Protein AF-A0A1N7SNU1-F1 (afdb_monomer_lite)

Sequence (64 aa):
MDRAPHRHFCVSMFAASSSTVSKIGEGSIGLNAHVAAVDQSTHRMYFPLKSVDGHSVSRVIVPR

Organism: NCBI:txid1701573

Secondary structure (DSSP, 8-state):
---------EEEEEEE-SS-EEEEEEEE--TT----EE-TTT--EEEEEEEETTEEEEEEE---

Structure (mmCIF, N/CA/C/O backbone):
data_AF-A0A1N7SNU1-F1
#
_entry.id   AF-A0A1N7SNU1-F1
#
loop_
_atom_site.group_PDB
_atom_site.id
_atom_site.type_symbol
_atom_site.label_atom_id
_atom_site.label_alt_id
_atom_site.label_comp_id
_atom_site.label_asym_id
_atom_site.label_entity_id
_atom_site.label_seq_id
_atom_site.pdbx_PDB_ins_code
_atom_site.Cartn_x
_atom_site.Cartn_y
_atom_site.Cartn_z
_atom_site.occupancy
_atom_site.B_iso_or_equiv
_atom_site.auth_seq_id
_atom_site.auth_comp_id
_atom_site.auth_asym_id
_atom_site.auth_atom_id
_atom_site.pdbx_PDB_model_num
ATOM 1 N N . MET A 1 1 ? 33.535 4.814 -0.831 1.00 39.47 1 MET A N 1
ATOM 2 C CA . MET A 1 1 ? 32.209 5.337 -1.223 1.00 39.47 1 MET A CA 1
ATOM 3 C C . MET A 1 1 ? 31.183 4.669 -0.333 1.00 39.47 1 MET A C 1
ATOM 5 O O . MET A 1 1 ? 30.868 3.507 -0.545 1.00 39.47 1 MET A O 1
ATOM 9 N N . ASP A 1 2 ? 30.780 5.369 0.720 1.00 41.34 2 ASP A N 1
ATOM 10 C CA . ASP A 1 2 ? 29.790 4.904 1.687 1.00 41.34 2 ASP A CA 1
ATOM 11 C C . ASP A 1 2 ? 28.403 4.896 1.019 1.00 41.34 2 ASP A C 1
ATOM 13 O O . ASP A 1 2 ? 27.956 5.922 0.497 1.00 41.34 2 ASP A O 1
ATOM 17 N N . ARG A 1 3 ? 27.757 3.727 0.920 1.00 48.97 3 ARG A N 1
ATOM 18 C CA . ARG A 1 3 ? 26.384 3.636 0.403 1.00 48.97 3 ARG A CA 1
ATOM 19 C C . ARG A 1 3 ? 25.468 4.164 1.500 1.00 48.97 3 ARG A C 1
ATOM 21 O O . ARG A 1 3 ? 25.276 3.487 2.503 1.00 48.97 3 ARG A O 1
ATOM 28 N N . ALA A 1 4 ? 24.875 5.337 1.279 1.00 50.09 4 ALA A N 1
ATOM 29 C CA . ALA A 1 4 ? 23.818 5.857 2.140 1.00 50.09 4 ALA A CA 1
ATOM 30 C C . ALA A 1 4 ? 22.766 4.758 2.423 1.00 50.09 4 ALA A C 1
ATOM 32 O O . ALA A 1 4 ? 22.401 4.027 1.494 1.00 50.09 4 ALA A O 1
ATOM 33 N N . PRO A 1 5 ? 22.276 4.622 3.669 1.00 53.00 5 PRO A N 1
ATOM 34 C CA . PRO A 1 5 ? 21.342 3.564 4.028 1.00 53.00 5 PRO A CA 1
ATOM 35 C C . PRO A 1 5 ? 20.104 3.651 3.133 1.00 53.00 5 PRO A C 1
ATOM 37 O O . PRO A 1 5 ? 19.499 4.718 2.993 1.00 53.00 5 PRO A O 1
ATOM 40 N N . HIS A 1 6 ? 19.746 2.534 2.493 1.00 57.81 6 HIS A N 1
ATOM 41 C CA . HIS A 1 6 ? 18.544 2.434 1.671 1.00 57.81 6 HIS A CA 1
ATOM 42 C C . HIS A 1 6 ? 17.345 2.888 2.510 1.00 57.81 6 HIS A C 1
ATOM 44 O O . HIS A 1 6 ? 16.985 2.234 3.483 1.00 57.81 6 HIS A O 1
ATOM 50 N N . ARG A 1 7 ? 16.734 4.032 2.183 1.00 57.75 7 ARG A N 1
ATOM 51 C CA . ARG A 1 7 ? 15.506 4.457 2.862 1.00 57.75 7 ARG A CA 1
ATOM 52 C C . ARG A 1 7 ? 14.386 3.517 2.426 1.00 57.75 7 ARG A C 1
ATOM 54 O O . ARG A 1 7 ? 13.992 3.506 1.261 1.00 57.75 7 ARG A O 1
ATOM 61 N N . HIS A 1 8 ? 13.906 2.702 3.358 1.00 63.88 8 HIS A N 1
ATOM 62 C CA . HIS A 1 8 ? 12.746 1.850 3.147 1.00 63.88 8 HIS A CA 1
ATOM 63 C C . HIS A 1 8 ? 11.495 2.736 3.179 1.00 63.88 8 HIS A C 1
ATOM 65 O O . HIS A 1 8 ? 11.116 3.238 4.234 1.00 63.88 8 HIS A O 1
ATOM 7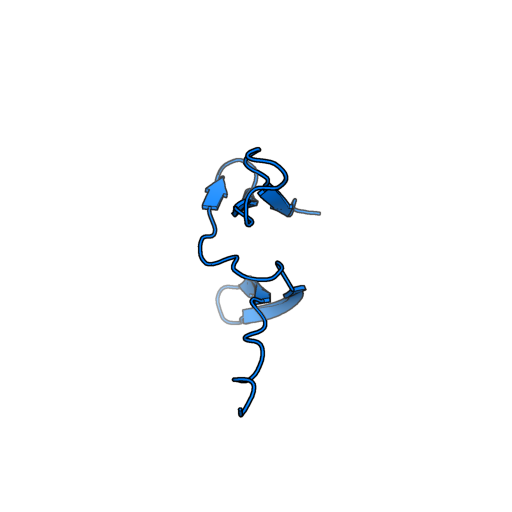1 N N . PHE A 1 9 ? 10.863 2.951 2.023 1.00 69.62 9 PHE A N 1
ATOM 72 C CA . PHE A 1 9 ? 9.551 3.594 1.969 1.00 69.62 9 PHE A CA 1
ATOM 73 C C . PHE A 1 9 ? 8.501 2.576 2.400 1.00 69.62 9 PHE A C 1
ATOM 75 O O . PHE A 1 9 ? 8.385 1.488 1.820 1.00 69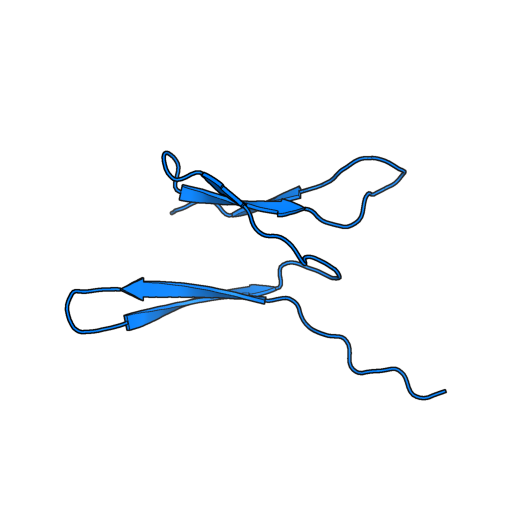.62 9 PHE A O 1
ATOM 82 N N . CYS A 1 10 ? 7.775 2.924 3.451 1.00 76.00 10 CYS A N 1
ATOM 83 C CA . CYS A 1 10 ? 6.872 2.031 4.144 1.00 76.00 10 CYS A CA 1
ATOM 84 C C . CYS A 1 10 ? 5.543 2.734 4.411 1.00 76.00 10 CYS A C 1
ATOM 86 O O . CYS A 1 10 ? 5.522 3.924 4.725 1.00 76.00 10 CYS A O 1
ATOM 88 N N . VAL A 1 11 ? 4.448 1.986 4.310 1.00 76.62 11 VAL A N 1
ATOM 89 C CA . VAL A 1 11 ? 3.120 2.422 4.745 1.00 76.62 11 VAL A CA 1
ATOM 90 C C . VAL A 1 11 ? 2.723 1.588 5.942 1.00 76.62 11 VAL A C 1
ATOM 92 O O . VAL A 1 11 ? 2.754 0.362 5.882 1.00 76.62 11 VAL A O 1
ATOM 95 N N . SER A 1 12 ? 2.318 2.262 7.013 1.00 80.50 12 SER A N 1
ATOM 96 C CA . SER A 1 12 ? 1.651 1.644 8.153 1.00 80.50 12 SER A CA 1
ATOM 97 C C . SER A 1 12 ? 0.160 1.950 8.096 1.00 80.50 12 SER A C 1
ATOM 99 O O . SER A 1 12 ? -0.237 3.088 7.854 1.00 80.50 12 SER A O 1
ATOM 101 N N . MET A 1 13 ? -0.657 0.934 8.336 1.00 81.50 13 MET A N 1
ATOM 102 C CA . MET A 1 13 ? -2.107 1.046 8.429 1.00 81.50 13 MET A CA 1
ATOM 103 C C . MET A 1 13 ? -2.517 0.956 9.894 1.00 81.50 13 MET A C 1
ATOM 105 O O . MET A 1 13 ? -2.045 0.078 10.622 1.00 81.50 13 MET A O 1
ATOM 109 N N . PHE A 1 14 ? -3.424 1.833 10.311 1.00 85.81 14 PHE A N 1
ATOM 110 C CA . PHE A 1 14 ? -3.956 1.857 11.667 1.00 85.81 14 PHE A CA 1
ATOM 111 C C . PHE A 1 14 ? -5.483 1.812 11.637 1.00 85.81 14 PHE A C 1
ATOM 113 O O . PHE A 1 14 ? -6.102 2.502 10.829 1.00 85.81 14 PHE A O 1
ATOM 120 N N . ALA A 1 15 ? -6.079 1.022 12.528 1.00 81.81 15 ALA A N 1
ATOM 121 C CA . ALA A 1 15 ? -7.488 1.143 12.869 1.00 81.81 15 ALA A CA 1
ATOM 122 C C . ALA A 1 15 ? -7.613 2.168 13.998 1.00 81.81 15 ALA A C 1
ATOM 124 O O . ALA A 1 15 ? -7.003 2.009 15.057 1.00 81.81 15 ALA A O 1
ATOM 125 N N . ALA A 1 16 ? -8.386 3.224 13.763 1.00 88.94 16 ALA A N 1
ATOM 126 C CA . ALA A 1 16 ? -8.686 4.236 14.765 1.00 88.94 16 ALA A CA 1
ATOM 127 C C . ALA A 1 16 ? -10.110 4.037 15.302 1.00 88.94 16 ALA A C 1
ATOM 129 O O . ALA A 1 16 ? -11.046 3.815 14.536 1.00 88.94 16 ALA A O 1
ATOM 130 N N . SER A 1 17 ? -10.260 4.130 16.618 1.00 88.25 17 SER A N 1
ATOM 131 C CA . SER A 1 17 ? -11.534 4.247 17.327 1.00 88.25 17 SER A CA 1
ATOM 132 C C . SER A 1 17 ? -11.608 5.609 18.029 1.00 88.25 17 SER A C 1
ATOM 134 O O . SER A 1 17 ? -10.698 6.429 17.907 1.00 88.25 17 SER A O 1
ATOM 136 N N . SER A 1 18 ? -12.678 5.868 18.782 1.00 88.75 18 SER A N 1
ATOM 137 C CA . SER A 1 18 ? -12.853 7.133 19.509 1.00 88.75 18 SER A CA 1
ATOM 138 C C . SER A 1 18 ? -11.776 7.404 20.567 1.00 88.75 18 SER A C 1
ATOM 140 O O . SER A 1 18 ? -11.556 8.562 20.911 1.00 88.75 18 SER A O 1
ATOM 142 N N . SER A 1 19 ? -11.105 6.371 21.086 1.00 92.56 19 SER A N 1
ATOM 143 C CA . SER A 1 19 ? -10.113 6.511 22.163 1.00 92.56 19 SER A CA 1
ATOM 144 C C . SER A 1 19 ? -8.816 5.737 21.938 1.00 92.56 19 SER A C 1
ATOM 146 O O . SER A 1 19 ? -7.869 5.904 22.706 1.00 92.56 19 SER A O 1
ATOM 148 N N . THR A 1 20 ? -8.741 4.892 20.907 1.00 92.94 20 THR A N 1
ATOM 149 C CA . THR A 1 20 ? -7.568 4.049 20.656 1.00 92.94 20 THR A CA 1
ATOM 150 C C . THR A 1 20 ? -7.184 4.023 19.187 1.00 92.94 20 THR A C 1
ATOM 152 O O . THR A 1 20 ? -8.025 4.128 18.297 1.00 92.94 20 THR A O 1
ATOM 155 N N . VAL A 1 21 ? -5.890 3.845 18.935 1.00 92.38 21 VAL A N 1
ATOM 156 C CA . VAL A 1 21 ? -5.340 3.605 17.602 1.00 92.38 21 VAL A CA 1
ATOM 157 C C . VAL A 1 21 ? -4.492 2.344 17.685 1.00 92.38 21 VAL A C 1
ATOM 159 O O . VAL A 1 21 ? -3.572 2.269 18.499 1.00 92.38 21 VAL A O 1
ATOM 162 N N . SER A 1 22 ? -4.800 1.344 16.864 1.00 91.31 22 SER A N 1
ATOM 163 C CA . SER A 1 22 ? -4.044 0.093 16.787 1.00 91.31 22 SER A CA 1
ATOM 164 C C . SER A 1 22 ? -3.445 -0.076 15.397 1.00 91.31 22 SER A C 1
ATOM 166 O O . SER A 1 22 ? -4.095 0.171 14.382 1.00 91.31 22 SER A O 1
ATOM 168 N N . LYS A 1 23 ? -2.172 -0.478 15.326 1.00 89.00 23 LYS A N 1
ATOM 169 C CA . LYS A 1 23 ? -1.531 -0.798 14.048 1.00 89.00 23 LYS A CA 1
ATOM 170 C C . LYS A 1 23 ? -2.088 -2.123 13.545 1.00 89.00 23 LYS A C 1
ATOM 172 O O . LYS A 1 23 ? -2.003 -3.126 14.246 1.00 89.00 23 LYS A O 1
ATOM 177 N N . ILE A 1 24 ? -2.632 -2.121 12.336 1.00 88.62 24 ILE A N 1
ATOM 178 C CA . ILE A 1 24 ? -3.273 -3.295 11.725 1.00 88.62 24 ILE A CA 1
ATOM 179 C C . ILE A 1 24 ? -2.500 -3.839 10.523 1.00 88.62 24 ILE A C 1
ATOM 181 O O . ILE A 1 24 ? -2.809 -4.919 10.031 1.00 88.62 24 ILE A O 1
ATOM 185 N N . GLY A 1 25 ? -1.485 -3.117 10.044 1.00 81.06 25 GLY A N 1
ATOM 186 C CA . GLY A 1 25 ? -0.655 -3.583 8.943 1.00 81.06 25 GLY A CA 1
ATOM 187 C C . GLY A 1 25 ? 0.537 -2.682 8.662 1.00 81.06 25 GLY A C 1
ATOM 188 O O . GLY A 1 25 ? 0.578 -1.519 9.065 1.00 81.06 25 GLY A O 1
ATOM 189 N N . GLU A 1 26 ? 1.514 -3.238 7.958 1.00 86.44 26 GLU A N 1
ATOM 190 C CA . GLU A 1 26 ? 2.663 -2.519 7.426 1.00 86.44 26 GLU A CA 1
ATOM 191 C C . GLU A 1 26 ? 3.104 -3.155 6.105 1.00 86.44 26 GLU A C 1
ATOM 193 O O . GLU A 1 26 ? 3.044 -4.376 5.957 1.00 86.44 26 GLU A O 1
ATOM 198 N N . GLY A 1 27 ? 3.564 -2.348 5.150 1.00 78.88 27 GLY A N 1
ATOM 199 C CA . GLY A 1 27 ? 4.139 -2.859 3.911 1.00 78.88 27 GLY A CA 1
ATOM 200 C C . GLY A 1 27 ? 5.145 -1.909 3.276 1.00 78.88 27 GLY A C 1
ATOM 201 O O . GLY A 1 27 ? 4.932 -0.697 3.214 1.00 78.88 27 GLY A O 1
ATOM 202 N N . SER A 1 28 ? 6.233 -2.472 2.740 1.00 81.00 28 SER A N 1
ATOM 203 C CA . SER A 1 28 ? 7.149 -1.716 1.885 1.00 81.00 28 SER A CA 1
ATOM 204 C C . SER A 1 28 ? 6.490 -1.422 0.538 1.00 81.00 28 SER A C 1
ATOM 206 O O . SER A 1 28 ? 6.040 -2.327 -0.173 1.00 81.00 28 SER A O 1
ATOM 208 N N . ILE A 1 29 ? 6.464 -0.146 0.167 1.00 74.56 29 ILE A N 1
ATOM 209 C CA . ILE A 1 29 ? 5.845 0.324 -1.080 1.00 74.56 29 ILE A CA 1
ATOM 210 C C . ILE A 1 29 ? 6.840 0.453 -2.239 1.00 74.56 29 ILE A C 1
ATOM 212 O O . ILE A 1 29 ? 6.439 0.752 -3.357 1.00 74.56 29 ILE A O 1
ATOM 216 N N . GLY A 1 30 ? 8.111 0.113 -2.011 1.00 69.25 30 GLY A N 1
ATOM 217 C CA . GLY A 1 30 ? 9.158 0.101 -3.032 1.00 69.25 30 GLY A CA 1
ATOM 218 C C . GLY A 1 30 ? 10.018 1.364 -3.041 1.00 69.25 30 GLY A C 1
ATOM 219 O O . GLY A 1 30 ? 9.705 2.378 -2.418 1.00 69.25 30 GLY A O 1
ATOM 220 N N . LEU A 1 31 ? 11.159 1.281 -3.727 1.00 70.38 31 LEU A N 1
ATOM 221 C CA . LEU A 1 31 ? 12.118 2.377 -3.789 1.00 70.38 31 LEU A CA 1
ATOM 222 C C . LEU A 1 31 ? 11.500 3.587 -4.505 1.00 70.38 31 LEU A C 1
ATOM 224 O O . LEU A 1 31 ? 10.931 3.453 -5.587 1.00 70.38 31 LEU A O 1
ATOM 228 N N . ASN A 1 32 ? 11.680 4.769 -3.921 1.00 67.50 32 ASN A N 1
ATOM 229 C CA . ASN A 1 32 ? 11.228 6.059 -4.444 1.00 67.50 32 ASN A CA 1
ATOM 230 C C . ASN A 1 32 ? 9.713 6.304 -4.457 1.00 67.50 32 ASN A C 1
ATOM 232 O O . ASN A 1 32 ? 9.279 7.261 -5.099 1.00 67.50 32 ASN A O 1
ATOM 236 N N . ALA A 1 33 ? 8.914 5.523 -3.732 1.00 69.50 33 ALA A N 1
ATOM 237 C CA . ALA A 1 33 ? 7.505 5.842 -3.542 1.00 69.50 33 ALA A CA 1
ATOM 238 C C . ALA A 1 33 ? 7.366 7.018 -2.549 1.00 69.50 33 ALA A C 1
ATOM 240 O O . ALA A 1 33 ? 7.223 6.830 -1.344 1.00 69.50 33 ALA A O 1
ATOM 241 N N . HIS A 1 34 ? 7.494 8.243 -3.067 1.00 70.94 34 HIS A N 1
ATOM 242 C CA . HIS A 1 34 ? 7.456 9.491 -2.288 1.00 70.94 34 HIS A CA 1
ATOM 243 C C . HIS A 1 34 ? 6.047 10.091 -2.183 1.00 70.94 34 HIS A C 1
ATOM 245 O O . HIS A 1 34 ? 5.825 10.990 -1.377 1.00 70.94 34 HIS A O 1
ATOM 251 N N . VAL A 1 35 ? 5.104 9.617 -3.002 1.00 69.81 35 VAL A N 1
ATOM 252 C CA . VAL A 1 35 ? 3.739 10.147 -3.099 1.00 69.81 35 VAL A CA 1
ATOM 253 C C . VAL A 1 35 ? 2.744 9.013 -2.874 1.00 69.81 35 VAL A C 1
ATOM 255 O O . VAL A 1 35 ? 2.924 7.910 -3.391 1.00 69.81 35 VAL A O 1
ATOM 258 N N . ALA A 1 36 ? 1.691 9.301 -2.115 1.00 79.44 36 ALA A N 1
ATOM 259 C CA . ALA A 1 36 ? 0.538 8.431 -1.934 1.00 79.44 36 ALA A CA 1
ATOM 260 C C . ALA A 1 36 ? -0.735 9.221 -2.255 1.00 79.44 36 ALA A C 1
ATOM 262 O O . ALA A 1 36 ? -0.883 10.358 -1.807 1.00 79.44 36 ALA A O 1
ATOM 263 N N . ALA A 1 37 ? -1.648 8.622 -3.015 1.00 79.62 37 ALA A N 1
ATOM 264 C CA . ALA A 1 37 ? -2.984 9.159 -3.260 1.00 79.62 37 ALA A CA 1
ATOM 265 C C . ALA A 1 37 ? -4.035 8.178 -2.734 1.00 79.62 37 ALA A C 1
ATOM 267 O O . ALA A 1 37 ? -3.870 6.967 -2.874 1.00 79.62 37 ALA A O 1
ATOM 268 N N . VAL A 1 38 ? -5.112 8.692 -2.141 1.00 83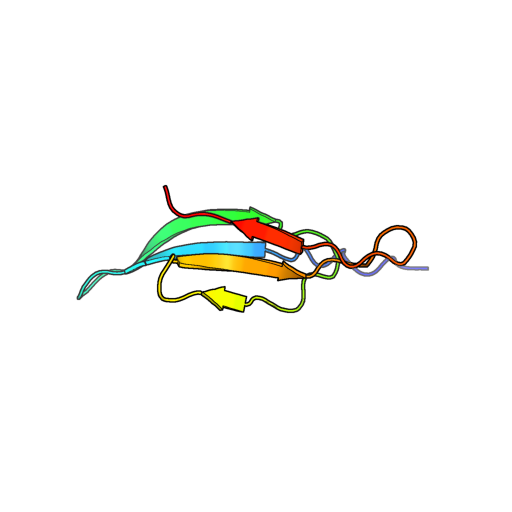.00 38 VAL A N 1
ATOM 269 C CA . VAL A 1 38 ? -6.207 7.876 -1.603 1.00 83.00 38 VAL A CA 1
ATOM 270 C C . VAL A 1 38 ? -7.506 8.290 -2.273 1.00 83.00 38 VAL A C 1
ATOM 272 O O . VAL A 1 38 ? -7.874 9.462 -2.242 1.00 83.00 38 VAL A O 1
ATOM 275 N N . ASP A 1 39 ? -8.207 7.326 -2.859 1.00 83.94 39 ASP A N 1
ATOM 276 C CA . ASP A 1 39 ? -9.592 7.515 -3.280 1.00 83.94 39 ASP A CA 1
ATOM 277 C C . ASP A 1 39 ? -10.502 7.284 -2.073 1.00 83.94 39 ASP A C 1
ATOM 279 O O . ASP A 1 39 ? -10.602 6.168 -1.569 1.00 83.94 39 ASP A O 1
ATOM 283 N N . GLN A 1 40 ? -11.162 8.340 -1.600 1.00 80.38 40 GLN A N 1
ATOM 284 C CA . GLN A 1 40 ? -12.015 8.279 -0.411 1.00 80.38 40 GLN A CA 1
ATOM 285 C C . GLN A 1 40 ? -13.287 7.446 -0.615 1.00 80.38 40 GLN A C 1
ATOM 287 O O . GLN A 1 40 ? -13.829 6.926 0.355 1.00 80.38 40 GLN A O 1
ATOM 292 N N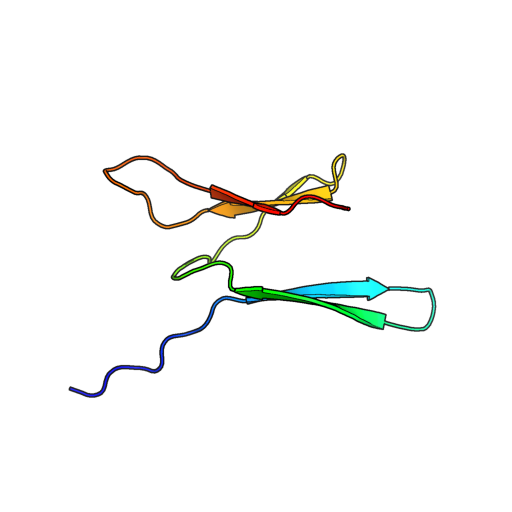 . SER A 1 41 ? -13.765 7.295 -1.853 1.00 88.50 41 SER A N 1
ATOM 293 C CA . SER A 1 41 ? -14.985 6.530 -2.134 1.00 88.50 41 SER A CA 1
ATOM 294 C C . SER A 1 41 ? -14.742 5.022 -2.068 1.00 88.50 41 SER A C 1
ATOM 296 O O . SER A 1 41 ? -15.566 4.272 -1.548 1.00 88.50 41 SER A O 1
ATOM 298 N N . THR A 1 42 ? -13.578 4.574 -2.546 1.00 87.81 42 THR A N 1
ATOM 299 C CA . THR A 1 42 ? -13.211 3.151 -2.623 1.00 87.81 42 THR A CA 1
ATOM 300 C C . THR A 1 42 ? -12.170 2.730 -1.593 1.00 87.81 42 THR A C 1
ATOM 302 O O . THR A 1 42 ? -11.854 1.546 -1.493 1.00 87.81 42 THR A O 1
ATOM 305 N N . HIS A 1 43 ? -11.608 3.686 -0.852 1.00 86.00 43 HIS A N 1
ATOM 306 C CA . HIS A 1 43 ? -10.481 3.512 0.067 1.00 86.00 43 HIS A CA 1
ATOM 307 C C . HIS A 1 43 ? -9.237 2.877 -0.582 1.00 86.00 43 HIS A C 1
ATOM 309 O O . HIS A 1 43 ? -8.369 2.333 0.104 1.00 86.00 43 HIS A O 1
ATOM 315 N N . ARG A 1 44 ? -9.118 2.947 -1.914 1.00 90.31 44 ARG A N 1
ATOM 316 C CA . ARG A 1 44 ? -7.927 2.487 -2.634 1.00 90.31 44 ARG A CA 1
ATOM 317 C C . ARG A 1 44 ? -6.788 3.473 -2.442 1.00 90.31 44 ARG A C 1
ATOM 319 O O . ARG A 1 44 ? -6.980 4.683 -2.562 1.00 90.31 44 ARG A O 1
ATOM 326 N N . MET A 1 45 ? -5.593 2.946 -2.203 1.00 87.62 45 MET A N 1
ATOM 327 C CA . MET A 1 45 ? -4.368 3.737 -2.108 1.00 87.62 45 MET A CA 1
ATOM 328 C C . MET A 1 45 ? -3.479 3.468 -3.318 1.00 87.62 45 MET A C 1
ATOM 330 O O . MET A 1 45 ? -3.221 2.312 -3.653 1.00 87.62 45 MET A O 1
ATOM 334 N N . TYR A 1 46 ? -2.986 4.530 -3.943 1.00 88.31 46 TYR A N 1
ATOM 335 C CA . TYR A 1 46 ? -2.150 4.491 -5.137 1.00 88.31 46 TYR A CA 1
ATOM 336 C C . TYR A 1 46 ? -0.767 5.048 -4.813 1.00 88.31 46 TYR A C 1
ATOM 338 O O . TYR A 1 46 ? -0.639 6.164 -4.307 1.00 88.31 46 TYR A O 1
ATOM 346 N N . PHE A 1 47 ? 0.266 4.284 -5.152 1.00 86.38 47 PHE A N 1
ATOM 347 C CA . PHE A 1 47 ? 1.666 4.651 -4.951 1.00 86.38 47 PHE A CA 1
ATOM 348 C C . PHE A 1 47 ? 2.356 4.678 -6.310 1.00 86.38 47 PHE A C 1
ATOM 350 O O . PHE A 1 47 ? 2.687 3.614 -6.844 1.00 86.38 47 PHE A O 1
ATOM 357 N N . PRO A 1 48 ? 2.528 5.861 -6.926 1.00 83.56 48 PRO A N 1
ATOM 358 C CA . PRO A 1 48 ? 3.351 5.998 -8.116 1.00 83.56 48 PRO A CA 1
ATOM 359 C C . PRO A 1 48 ? 4.764 5.485 -7.834 1.00 83.56 48 PRO A C 1
ATOM 361 O O .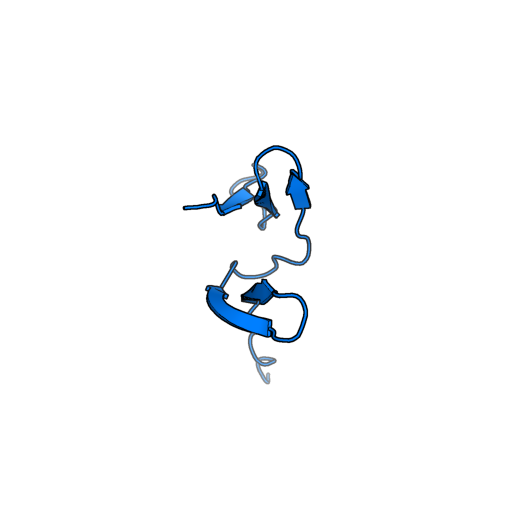 PRO A 1 48 ? 5.392 5.865 -6.842 1.00 83.56 48 PRO A O 1
ATOM 364 N N . LEU A 1 49 ? 5.250 4.601 -8.699 1.00 82.94 49 LEU A N 1
ATOM 365 C CA . LEU A 1 49 ? 6.608 4.073 -8.646 1.00 82.94 49 LEU A CA 1
ATOM 366 C C . LEU A 1 49 ? 7.442 4.696 -9.767 1.00 82.94 49 LEU A C 1
ATOM 368 O O . LEU A 1 49 ? 6.917 5.358 -10.664 1.00 82.94 49 LEU A O 1
ATOM 372 N N . LYS A 1 50 ? 8.759 4.466 -9.733 1.00 80.12 50 LYS A N 1
ATOM 373 C CA . LYS A 1 50 ? 9.625 4.827 -10.860 1.00 80.12 50 LYS A CA 1
ATOM 374 C C . LYS A 1 50 ? 9.102 4.153 -12.134 1.00 80.12 50 LYS A C 1
ATOM 376 O O . LYS A 1 50 ? 8.849 2.951 -12.115 1.00 80.12 50 LYS A O 1
ATOM 381 N N . SER A 1 51 ? 8.993 4.918 -13.220 1.00 82.44 51 SER A N 1
ATOM 382 C CA . SER A 1 51 ? 8.589 4.391 -14.523 1.00 82.44 51 SER A CA 1
ATOM 383 C C . SER A 1 51 ? 9.475 3.223 -14.963 1.00 82.44 51 SER A C 1
ATOM 385 O O . SER A 1 51 ? 10.696 3.258 -14.775 1.00 82.44 51 SER A O 1
ATOM 387 N N . VAL A 1 52 ? 8.856 2.217 -15.577 1.00 80.31 52 VAL A N 1
ATOM 388 C CA . VAL A 1 52 ? 9.529 1.054 -16.174 1.00 80.31 52 VAL A CA 1
ATOM 389 C C . VAL A 1 52 ? 9.453 1.220 -17.685 1.00 80.31 52 VAL A C 1
ATOM 391 O O . VAL A 1 52 ? 8.366 1.403 -18.221 1.00 80.31 52 VAL A O 1
ATOM 394 N N . ASP A 1 53 ? 10.602 1.263 -18.359 1.00 87.25 53 ASP A N 1
ATOM 395 C CA . ASP A 1 53 ? 10.700 1.479 -19.812 1.00 87.25 53 ASP A CA 1
ATOM 396 C C . ASP A 1 53 ? 9.907 2.699 -20.316 1.00 87.25 53 ASP A C 1
ATOM 398 O O . ASP A 1 53 ? 9.258 2.665 -21.356 1.00 87.25 53 ASP A O 1
ATOM 402 N N . GLY A 1 54 ? 9.8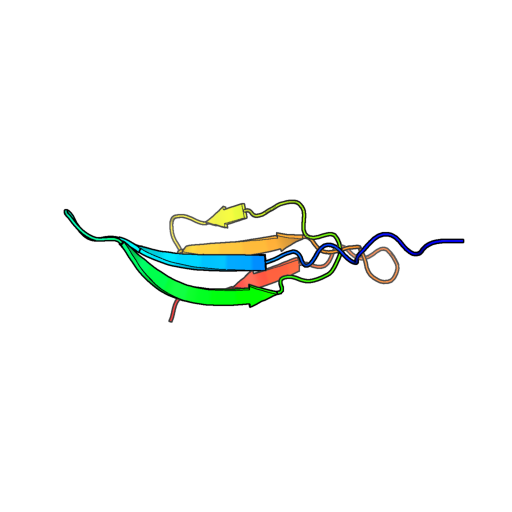97 3.786 -19.537 1.00 86.19 54 GLY A N 1
ATOM 403 C CA . GLY A 1 54 ? 9.150 5.009 -19.858 1.00 86.19 54 GLY A CA 1
ATOM 404 C C . GLY A 1 54 ? 7.649 4.959 -19.543 1.00 86.19 54 GLY A C 1
ATOM 405 O O . GLY A 1 54 ? 6.970 5.970 -19.690 1.00 86.19 54 GLY A O 1
ATOM 406 N N . HIS A 1 55 ? 7.134 3.835 -19.044 1.00 85.44 55 HIS A N 1
ATOM 407 C CA . HIS A 1 55 ? 5.727 3.664 -18.696 1.00 85.44 55 HIS A CA 1
ATOM 408 C C . HIS A 1 55 ? 5.503 3.960 -17.212 1.00 85.44 55 HIS A C 1
ATOM 410 O O . HIS A 1 55 ? 6.174 3.398 -16.340 1.00 85.44 55 HIS A O 1
ATOM 416 N N . SER A 1 56 ? 4.550 4.845 -16.918 1.00 83.88 56 SER A N 1
ATOM 417 C CA . SER A 1 56 ? 4.131 5.133 -15.546 1.00 83.88 56 SER A CA 1
ATOM 418 C C . SER A 1 56 ? 3.510 3.892 -14.916 1.00 83.88 56 SER A C 1
ATOM 420 O O . SER A 1 56 ? 2.553 3.327 -15.441 1.00 83.88 56 SER A O 1
ATOM 422 N N . VAL A 1 57 ? 4.037 3.492 -13.763 1.00 84.88 57 VAL A N 1
ATOM 423 C CA . VAL A 1 57 ? 3.565 2.328 -13.010 1.00 84.88 57 VAL A CA 1
ATOM 424 C C . VAL A 1 57 ? 3.130 2.749 -11.611 1.00 84.88 57 VAL A C 1
ATOM 426 O O . VAL A 1 57 ? 3.725 3.631 -10.990 1.00 84.88 57 VAL A O 1
ATOM 429 N N . SER A 1 58 ? 2.077 2.112 -11.103 1.00 86.50 58 SER A N 1
ATOM 430 C CA . SER A 1 58 ? 1.546 2.369 -9.766 1.00 86.50 58 SER A CA 1
ATOM 431 C C . SER A 1 58 ? 1.284 1.060 -9.037 1.00 86.50 58 SER A C 1
ATOM 433 O O . SER A 1 58 ? 0.824 0.085 -9.633 1.00 86.50 58 SER A O 1
ATOM 435 N N . ARG A 1 59 ? 1.564 1.038 -7.734 1.00 86.88 59 ARG A N 1
ATOM 436 C CA . ARG A 1 59 ? 1.098 -0.020 -6.838 1.00 86.88 59 ARG A CA 1
ATOM 437 C C . ARG A 1 59 ? -0.226 0.409 -6.216 1.00 86.88 59 ARG A C 1
ATOM 439 O O . ARG A 1 59 ? -0.311 1.506 -5.671 1.00 86.88 59 ARG A O 1
ATOM 446 N N . VAL A 1 60 ? -1.223 -0.473 -6.264 1.00 90.06 60 VAL A N 1
ATOM 447 C CA . VAL A 1 60 ? -2.548 -0.237 -5.678 1.00 90.06 60 VAL A CA 1
ATOM 448 C C . VAL A 1 60 ? -2.732 -1.134 -4.458 1.00 90.06 60 VAL A C 1
ATOM 450 O O . VAL A 1 60 ? -2.601 -2.352 -4.565 1.00 90.06 60 VAL A O 1
ATOM 453 N N . ILE A 1 61 ? -3.035 -0.537 -3.306 1.00 87.81 61 ILE A N 1
ATOM 454 C CA . ILE A 1 61 ? -3.506 -1.256 -2.117 1.00 87.81 61 ILE A CA 1
ATOM 455 C C . ILE A 1 61 ? -5.023 -1.107 -2.059 1.00 87.81 61 ILE A C 1
ATOM 457 O O . ILE A 1 61 ? -5.549 0.003 -2.153 1.00 87.81 61 ILE A O 1
ATOM 461 N N . VAL A 1 62 ? -5.717 -2.234 -1.916 1.00 87.12 62 VAL A N 1
ATOM 462 C CA . VAL A 1 62 ? -7.177 -2.291 -1.812 1.00 87.12 62 VAL A CA 1
ATOM 463 C C . VAL A 1 62 ? -7.593 -2.654 -0.382 1.00 87.12 62 VAL A C 1
ATOM 465 O O . VAL A 1 62 ? -6.879 -3.426 0.269 1.00 87.12 62 VAL A O 1
ATOM 468 N N . PRO A 1 63 ? -8.722 -2.123 0.117 1.00 80.88 63 PRO A N 1
ATOM 469 C CA . PRO A 1 63 ? -9.327 -2.598 1.359 1.00 80.88 63 PRO A CA 1
ATOM 470 C C . PRO A 1 63 ? -9.668 -4.091 1.271 1.00 80.88 63 PRO A C 1
ATOM 472 O O . PRO A 1 63 ? -9.940 -4.598 0.180 1.00 80.88 63 PRO A O 1
ATOM 475 N N . ARG A 1 64 ? -9.646 -4.777 2.417 1.00 70.94 64 ARG A N 1
ATOM 476 C CA . ARG A 1 64 ? -10.185 -6.135 2.567 1.00 70.94 64 ARG A CA 1
ATOM 477 C C . ARG A 1 64 ? -11.634 -6.090 3.013 1.00 70.94 64 ARG A C 1
ATOM 479 O O . ARG A 1 64 ? -11.956 -5.165 3.791 1.00 70.94 64 ARG A O 1
#

pLDDT: mean 78.82, std 12.39, range [39.47, 92.94]

Radius of gyration: 14.78 Å; chains: 1; bounding box: 47×16×42 Å

Foldseek 3Di:
DDDDPQPFAKDWDWDDDPPDIHTDDMDGQDHPQPDWDADPVQRKIWGWDPDDPNHTDIDIDGDD